Protein AF-A0A8S2YTB3-F1 (afdb_monomer_lite)

pLDDT: mean 94.8, std 6.34, range [56.62, 98.12]

Structure (mmCIF, N/CA/C/O backbone):
data_AF-A0A8S2YTB3-F1
#
_entry.id   AF-A0A8S2YTB3-F1
#
loop_
_atom_site.group_PDB
_atom_site.id
_atom_site.type_symbol
_atom_site.label_atom_id
_atom_site.label_alt_id
_atom_site.label_comp_id
_atom_site.label_asym_id
_atom_site.label_entity_id
_atom_site.label_seq_id
_atom_site.pdbx_PDB_ins_code
_atom_site.Cartn_x
_atom_site.Cartn_y
_atom_site.Cartn_z
_atom_site.occupancy
_atom_site.B_iso_or_equiv
_ato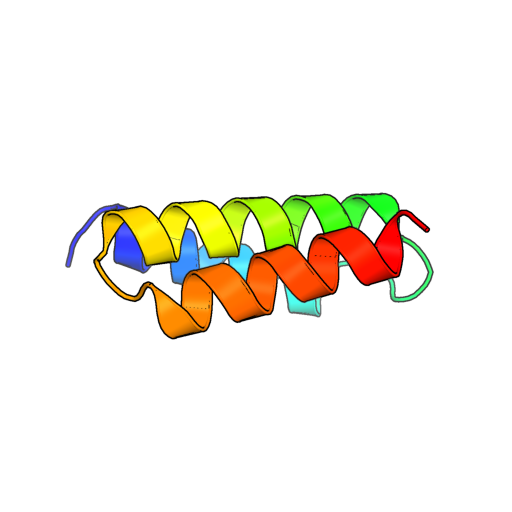m_site.auth_seq_id
_atom_site.auth_comp_id
_atom_site.auth_asym_id
_atom_site.auth_atom_id
_atom_site.pdbx_PDB_model_num
ATOM 1 N N . MET A 1 1 ? -21.050 0.045 -3.729 1.00 56.62 1 MET A N 1
ATOM 2 C CA . MET A 1 1 ? -19.623 -0.076 -4.090 1.00 56.62 1 MET A CA 1
ATOM 3 C C . MET A 1 1 ? -19.054 1.323 -4.094 1.00 56.62 1 MET A C 1
ATOM 5 O O . MET A 1 1 ? -19.518 2.142 -4.880 1.00 56.62 1 MET A O 1
ATOM 9 N N . GLY A 1 2 ? -18.196 1.625 -3.123 1.00 85.81 2 GLY A N 1
ATOM 10 C CA . GLY A 1 2 ? -17.652 2.967 -2.932 1.00 85.81 2 GLY A CA 1
ATOM 11 C C . GLY A 1 2 ? -16.480 3.236 -3.872 1.00 85.81 2 GLY A C 1
ATOM 12 O O . GLY A 1 2 ? -15.834 2.307 -4.350 1.00 85.81 2 GLY A O 1
ATOM 13 N N . GLU A 1 3 ? -16.173 4.509 -4.111 1.00 90.75 3 GLU A N 1
ATOM 14 C CA . GLU A 1 3 ? -14.986 4.916 -4.881 1.00 90.75 3 GLU A CA 1
ATOM 15 C C . GLU A 1 3 ? -13.687 4.323 -4.297 1.00 90.75 3 GLU A C 1
ATOM 17 O O . GLU A 1 3 ? -12.784 3.952 -5.042 1.00 90.75 3 GLU A O 1
ATOM 22 N N . PHE A 1 4 ? -13.631 4.097 -2.979 1.00 92.00 4 PHE A N 1
ATOM 23 C CA . PHE A 1 4 ? -12.501 3.436 -2.318 1.00 92.00 4 PHE A CA 1
ATOM 24 C C . PHE A 1 4 ? -12.353 1.946 -2.662 1.00 92.00 4 PHE A C 1
ATOM 26 O O . PHE A 1 4 ? -11.233 1.446 -2.696 1.00 92.00 4 PHE A O 1
ATOM 33 N N . ASP A 1 5 ? -13.445 1.230 -2.953 1.00 93.50 5 ASP A N 1
ATOM 34 C CA . ASP A 1 5 ? -13.363 -0.173 -3.388 1.00 93.50 5 ASP A CA 1
ATOM 35 C C . ASP A 1 5 ? -12.733 -0.268 -4.780 1.00 93.50 5 ASP A C 1
ATOM 37 O O . ASP A 1 5 ? -11.887 -1.124 -5.035 1.00 93.50 5 ASP A O 1
ATOM 41 N N . LYS A 1 6 ? -13.112 0.657 -5.672 1.00 95.38 6 LYS A N 1
ATOM 42 C CA . LYS A 1 6 ? -12.527 0.762 -7.012 1.00 95.38 6 LYS A CA 1
ATOM 43 C C . LYS A 1 6 ? -11.054 1.155 -6.939 1.00 95.38 6 LYS A C 1
ATOM 45 O O . LYS A 1 6 ? -10.237 0.537 -7.611 1.00 95.38 6 LYS A O 1
ATOM 50 N N . ALA A 1 7 ? -10.717 2.149 -6.115 1.00 95.69 7 ALA A N 1
ATOM 51 C CA . ALA A 1 7 ? -9.339 2.591 -5.924 1.00 95.69 7 ALA A CA 1
ATOM 52 C C . ALA A 1 7 ? -8.455 1.451 -5.400 1.00 95.69 7 ALA A C 1
ATOM 54 O O . ALA A 1 7 ? -7.395 1.189 -5.962 1.00 95.69 7 ALA A O 1
ATOM 55 N N . GLN A 1 8 ? -8.927 0.714 -4.388 1.00 95.94 8 GLN A N 1
ATOM 56 C CA . GLN A 1 8 ? -8.215 -0.443 -3.853 1.00 95.94 8 GLN A CA 1
ATOM 57 C C . GLN A 1 8 ? -7.940 -1.487 -4.942 1.00 95.94 8 GLN A C 1
ATOM 59 O O . GLN A 1 8 ? -6.801 -1.927 -5.080 1.00 95.94 8 GLN A O 1
ATOM 64 N N . LEU A 1 9 ? -8.957 -1.848 -5.731 1.00 96.19 9 LEU A N 1
ATOM 65 C CA . LEU A 1 9 ? -8.810 -2.817 -6.817 1.00 96.19 9 LEU A CA 1
ATOM 66 C C . LEU A 1 9 ? -7.801 -2.343 -7.874 1.00 96.19 9 LEU A C 1
ATOM 68 O O . LEU A 1 9 ? -6.937 -3.111 -8.287 1.00 96.19 9 LEU A O 1
ATOM 72 N N . LEU A 1 10 ? -7.883 -1.077 -8.293 1.00 96.94 10 LEU A N 1
ATOM 73 C CA . LEU A 1 10 ? -6.971 -0.510 -9.289 1.00 96.94 10 LEU A CA 1
ATOM 74 C C . LEU A 1 10 ? -5.520 -0.530 -8.806 1.00 96.94 10 LEU A C 1
ATOM 76 O O . LEU A 1 10 ? -4.640 -0.946 -9.554 1.00 96.94 10 LEU A O 1
ATOM 80 N N . PHE A 1 11 ? -5.259 -0.125 -7.562 1.00 97.38 11 PHE A N 1
ATOM 81 C CA . PHE A 1 11 ? -3.899 -0.143 -7.029 1.00 97.38 11 PHE A CA 1
ATOM 82 C C . PHE A 1 11 ? -3.358 -1.563 -6.839 1.00 97.38 11 PHE A C 1
ATOM 84 O O . PHE A 1 11 ? -2.168 -1.773 -7.049 1.00 97.38 11 PHE A O 1
ATOM 91 N N . GLN A 1 12 ? -4.206 -2.541 -6.498 1.00 96.44 12 GLN A N 1
ATOM 92 C CA . GLN A 1 12 ? -3.805 -3.952 -6.445 1.00 96.44 12 GLN A CA 1
ATOM 93 C C . GLN A 1 12 ? -3.384 -4.472 -7.824 1.00 96.44 12 GLN A C 1
ATOM 95 O O . GLN A 1 12 ? -2.318 -5.064 -7.937 1.00 96.44 12 GLN A O 1
ATOM 100 N N . ILE A 1 13 ? -4.163 -4.179 -8.870 1.00 97.31 13 ILE A N 1
ATOM 101 C CA . ILE A 1 13 ? -3.818 -4.553 -10.251 1.00 97.31 13 ILE A CA 1
ATOM 102 C C . ILE A 1 13 ? -2.514 -3.875 -10.683 1.00 97.31 13 ILE A C 1
ATOM 104 O O . ILE A 1 13 ? -1.635 -4.519 -11.246 1.00 97.31 13 ILE A O 1
ATOM 108 N N . LEU A 1 14 ? -2.352 -2.580 -10.394 1.00 96.69 14 LEU A N 1
ATOM 109 C CA . LEU A 1 14 ? -1.122 -1.863 -10.732 1.00 96.69 14 LEU A CA 1
ATOM 110 C C . LEU A 1 14 ? 0.101 -2.476 -10.040 1.00 96.69 14 LEU A C 1
ATOM 112 O O . LEU A 1 14 ? 1.156 -2.577 -10.664 1.00 96.69 14 LEU A O 1
ATOM 116 N N . LEU A 1 15 ? -0.051 -2.944 -8.798 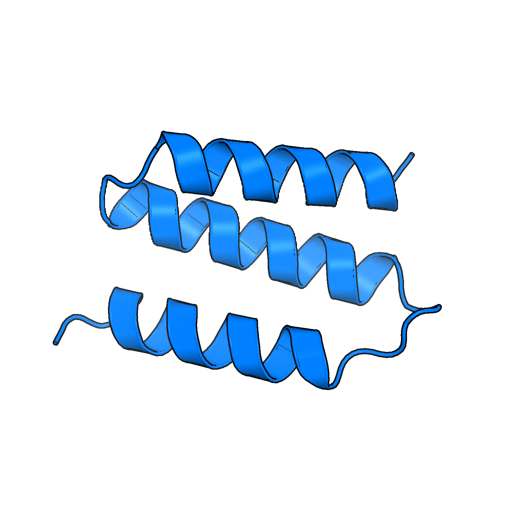1.00 96.00 15 LEU A N 1
ATOM 117 C CA . LEU A 1 15 ? 1.014 -3.606 -8.046 1.00 96.00 15 LEU A CA 1
ATOM 118 C C . LEU A 1 15 ? 1.448 -4.943 -8.675 1.00 96.00 15 LEU A C 1
ATOM 120 O O . LEU A 1 15 ? 2.591 -5.345 -8.511 1.00 9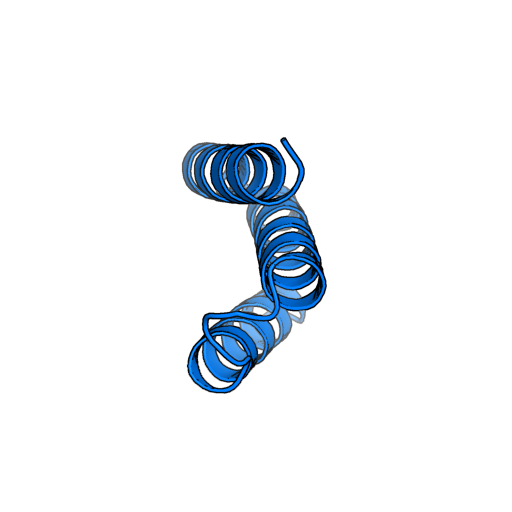6.00 15 LEU A O 1
ATOM 124 N N . GLU A 1 16 ? 0.570 -5.624 -9.412 1.00 95.62 16 GLU A N 1
ATOM 125 C CA . GLU A 1 16 ? 0.924 -6.842 -10.160 1.00 95.62 16 GLU A CA 1
ATOM 126 C C . GLU A 1 16 ? 1.694 -6.538 -11.454 1.00 95.62 16 GLU A C 1
ATOM 128 O O . GLU A 1 16 ? 2.356 -7.415 -12.008 1.00 95.62 16 GLU A O 1
ATOM 133 N N . THR A 1 17 ? 1.604 -5.299 -11.947 1.00 95.56 17 THR A N 1
ATOM 134 C CA . THR A 1 17 ? 2.220 -4.872 -13.216 1.00 95.56 17 THR A CA 1
ATOM 135 C C . THR A 1 17 ? 3.487 -4.043 -13.044 1.00 95.56 17 THR A C 1
ATOM 137 O O . THR A 1 17 ? 4.269 -3.931 -13.989 1.00 95.56 17 THR A O 1
ATOM 140 N N . VAL A 1 18 ? 3.690 -3.443 -11.868 1.00 94.88 18 VAL A N 1
ATOM 141 C CA . VAL A 1 18 ? 4.892 -2.658 -11.583 1.00 94.88 18 VAL A CA 1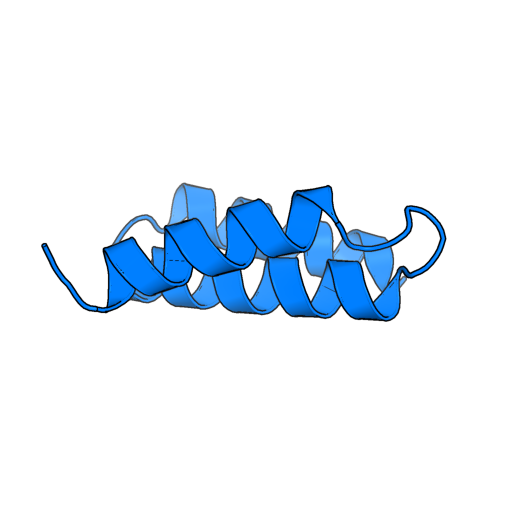
ATOM 142 C C . VAL A 1 18 ? 6.110 -3.592 -11.546 1.00 94.88 18 VAL A C 1
ATOM 144 O O . VAL A 1 18 ? 6.047 -4.650 -10.916 1.00 94.88 18 VAL A O 1
ATOM 147 N N . PRO A 1 19 ? 7.219 -3.251 -12.224 1.00 95.62 19 PRO A N 1
ATOM 148 C CA . PRO A 1 19 ? 8.430 -4.058 -12.172 1.00 95.62 19 PRO A CA 1
ATOM 149 C C . PRO A 1 19 ? 8.939 -4.256 -10.737 1.00 95.62 19 PRO A C 1
ATOM 151 O O . PRO A 1 19 ? 8.893 -3.344 -9.908 1.00 95.62 19 PRO A O 1
ATOM 154 N N . ASN A 1 20 ? 9.466 -5.450 -10.448 1.00 90.62 20 ASN A N 1
ATOM 155 C CA . ASN A 1 20 ? 9.978 -5.794 -9.115 1.00 90.62 20 ASN A CA 1
ATOM 156 C C . ASN A 1 20 ? 11.186 -4.938 -8.689 1.00 90.62 20 ASN A C 1
ATOM 158 O O . ASN A 1 20 ? 11.450 -4.814 -7.496 1.00 90.62 20 ASN A O 1
ATOM 162 N N . ASP A 1 21 ? 11.912 -4.367 -9.647 1.00 94.44 21 ASP A N 1
ATOM 163 C CA . ASP A 1 21 ? 13.041 -3.457 -9.447 1.00 94.44 21 ASP A CA 1
ATOM 164 C C . ASP A 1 21 ? 12.627 -1.977 -9.355 1.00 94.44 21 ASP A C 1
ATOM 166 O O . ASP A 1 21 ? 13.437 -1.138 -8.960 1.00 94.44 21 ASP A O 1
ATOM 170 N N . ASP A 1 22 ? 11.363 -1.643 -9.640 1.00 95.31 22 ASP A N 1
ATOM 171 C CA . ASP A 1 22 ? 10.817 -0.300 -9.437 1.00 95.31 22 ASP A CA 1
ATOM 172 C C . ASP A 1 22 ? 10.318 -0.117 -7.996 1.00 95.31 22 ASP A C 1
ATOM 174 O O . ASP A 1 22 ? 9.117 -0.095 -7.700 1.00 95.31 22 ASP A O 1
ATOM 178 N N . CYS A 1 23 ? 11.271 0.038 -7.075 1.00 95.25 23 CYS A N 1
ATOM 179 C CA . CYS A 1 23 ? 10.980 0.288 -5.663 1.00 95.25 23 CYS A CA 1
ATOM 180 C C . CYS A 1 23 ? 10.156 1.569 -5.455 1.00 95.25 23 CYS A C 1
ATOM 182 O O . CYS A 1 23 ? 9.314 1.615 -4.560 1.00 95.25 23 CYS A O 1
ATOM 184 N N . THR A 1 24 ? 10.353 2.598 -6.289 1.00 96.00 24 THR A N 1
ATOM 185 C CA . THR A 1 24 ? 9.624 3.873 -6.177 1.00 96.00 24 THR A CA 1
ATOM 186 C C . THR A 1 24 ? 8.154 3.692 -6.547 1.00 96.00 24 THR A C 1
ATOM 188 O O . THR A 1 24 ? 7.270 4.127 -5.804 1.00 96.00 24 THR A O 1
ATOM 191 N N . GLY A 1 25 ? 7.882 3.015 -7.665 1.00 96.25 25 GLY A N 1
ATOM 192 C CA . GLY A 1 25 ? 6.532 2.685 -8.108 1.00 96.25 25 GLY A CA 1
ATOM 193 C 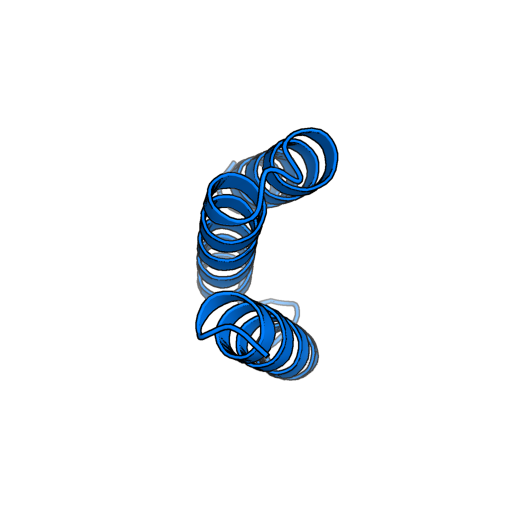C . GLY A 1 25 ? 5.803 1.797 -7.103 1.00 96.25 25 GLY A C 1
ATOM 194 O O . GLY A 1 25 ? 4.673 2.099 -6.716 1.00 96.25 25 GLY A O 1
ATOM 195 N N . GLN A 1 26 ? 6.466 0.758 -6.590 1.00 97.38 26 GLN A N 1
ATOM 196 C CA . GLN A 1 26 ? 5.892 -0.101 -5.551 1.00 97.38 26 GLN A CA 1
ATOM 197 C C . GLN A 1 26 ? 5.608 0.666 -4.252 1.00 97.38 26 GLN A C 1
ATOM 199 O O . GLN A 1 26 ? 4.534 0.511 -3.665 1.00 97.38 26 GLN A O 1
ATOM 204 N N . ALA A 1 27 ? 6.531 1.527 -3.811 1.00 97.19 27 ALA A N 1
ATOM 205 C CA . ALA A 1 27 ? 6.363 2.329 -2.603 1.00 97.19 27 ALA A CA 1
ATOM 206 C C . ALA A 1 27 ? 5.159 3.270 -2.718 1.00 97.19 27 ALA A C 1
ATOM 208 O O . ALA A 1 27 ? 4.345 3.346 -1.790 1.00 97.19 27 ALA A O 1
ATOM 209 N N . TYR A 1 28 ? 5.018 3.935 -3.869 1.00 97.19 28 TYR A N 1
ATOM 210 C CA . TYR A 1 28 ? 3.879 4.793 -4.181 1.00 97.19 28 TYR A CA 1
ATOM 211 C C . TYR A 1 28 ? 2.560 4.014 -4.144 1.00 97.19 28 TYR A C 1
ATOM 213 O O . TYR A 1 28 ? 1.612 4.432 -3.480 1.00 97.19 28 TYR A O 1
ATOM 221 N N . LEU A 1 29 ? 2.494 2.852 -4.798 1.00 97.88 29 LEU A N 1
ATOM 222 C CA . LEU A 1 29 ? 1.277 2.038 -4.835 1.00 97.88 29 LEU A CA 1
ATOM 223 C C . LEU A 1 29 ? 0.885 1.520 -3.446 1.00 97.88 29 LEU A C 1
ATOM 225 O O . LEU A 1 29 ? -0.288 1.591 -3.072 1.00 97.88 29 LEU A O 1
ATOM 229 N N . HIS A 1 30 ? 1.853 1.078 -2.639 1.00 97.94 30 HIS A N 1
ATOM 230 C CA . HIS A 1 30 ? 1.601 0.714 -1.246 1.00 97.94 30 HIS A CA 1
ATOM 231 C C . HIS A 1 30 ? 1.119 1.904 -0.410 1.00 97.94 30 HIS A C 1
ATOM 233 O O . HIS A 1 30 ? 0.192 1.753 0.385 1.00 97.94 30 HIS A O 1
ATOM 239 N N . GLN A 1 31 ? 1.642 3.109 -0.638 1.00 97.75 31 GLN A N 1
ATOM 240 C CA . GLN A 1 31 ? 1.170 4.303 0.059 1.00 97.75 31 GLN A CA 1
ATOM 241 C C . GLN A 1 31 ? -0.300 4.589 -0.282 1.00 97.75 31 GLN A C 1
ATOM 243 O O . GLN A 1 31 ? -1.112 4.807 0.619 1.00 97.75 31 GLN A O 1
ATOM 248 N N . GLN A 1 32 ? -0.658 4.537 -1.570 1.00 97.94 32 GLN A N 1
ATOM 249 C CA . GLN A 1 32 ? -2.028 4.773 -2.033 1.00 97.94 32 GLN A CA 1
ATOM 250 C C . GLN A 1 32 ? -3.011 3.709 -1.523 1.00 97.94 32 GLN A C 1
ATOM 252 O O . GLN A 1 32 ? -4.125 4.042 -1.102 1.00 97.94 32 GLN A O 1
ATOM 257 N N . LEU A 1 33 ? -2.598 2.437 -1.484 1.00 97.75 33 LEU A N 1
ATOM 258 C CA . LEU A 1 33 ? -3.377 1.360 -0.865 1.00 97.75 33 LEU A CA 1
ATOM 259 C C . LEU A 1 33 ? -3.587 1.613 0.626 1.00 97.75 33 LEU A C 1
ATOM 261 O O . LEU A 1 33 ? -4.713 1.495 1.109 1.00 97.75 33 LEU A O 1
ATOM 265 N N . GLY A 1 34 ? -2.529 2.005 1.339 1.00 97.69 34 GLY A N 1
ATOM 266 C CA . GLY A 1 34 ? -2.596 2.341 2.756 1.00 97.69 34 GLY A CA 1
ATOM 267 C C . GLY A 1 34 ? -3.612 3.446 3.042 1.00 97.69 34 GLY A C 1
ATOM 268 O O . GLY A 1 34 ? -4.500 3.268 3.876 1.00 97.69 34 GLY A O 1
ATOM 269 N N . SER A 1 35 ? -3.556 4.544 2.286 1.00 97.75 35 SER A N 1
ATOM 270 C CA . SER A 1 35 ? -4.511 5.650 2.426 1.00 97.75 35 SER A CA 1
ATOM 271 C C . SER A 1 35 ? -5.936 5.232 2.078 1.00 97.75 35 SER A C 1
ATOM 273 O O . SER A 1 35 ? -6.866 5.552 2.816 1.00 97.75 35 SER A O 1
ATOM 275 N N . THR A 1 36 ? -6.121 4.453 1.012 1.00 97.00 36 THR A N 1
ATOM 276 C CA . THR A 1 36 ? -7.444 3.946 0.616 1.00 97.00 36 THR A CA 1
ATOM 277 C C . THR A 1 36 ? -8.070 3.086 1.715 1.00 97.00 36 THR A C 1
ATOM 279 O O . THR A 1 36 ? -9.223 3.295 2.087 1.00 97.00 36 THR A O 1
ATOM 282 N N . LEU A 1 37 ? -7.302 2.154 2.284 1.00 96.44 37 LEU A N 1
ATOM 283 C CA . LEU A 1 37 ? -7.744 1.284 3.377 1.00 96.44 37 LEU A CA 1
ATOM 284 C C . LEU A 1 37 ? -8.035 2.080 4.652 1.00 96.44 37 LEU A C 1
ATOM 286 O O . LEU A 1 37 ? -9.017 1.808 5.340 1.00 96.44 37 LEU A O 1
ATOM 290 N N . GLN A 1 38 ? -7.243 3.113 4.939 1.00 96.88 38 GLN A N 1
ATOM 291 C CA . GLN A 1 38 ? -7.497 4.014 6.059 1.00 96.88 38 GLN A CA 1
ATOM 292 C C . GLN A 1 38 ? -8.843 4.736 5.906 1.00 96.88 38 GLN A C 1
ATOM 294 O O . GLN A 1 38 ? -9.613 4.778 6.863 1.00 96.88 38 GLN A O 1
ATOM 299 N N . PHE A 1 39 ? -9.165 5.245 4.711 1.00 95.38 39 PHE A N 1
ATOM 300 C CA . PHE A 1 39 ? -10.466 5.871 4.442 1.00 95.38 39 PHE A CA 1
ATOM 301 C C . PHE A 1 39 ? -11.641 4.887 4.521 1.00 95.38 39 PHE A C 1
ATOM 303 O O . PHE A 1 39 ? -12.750 5.292 4.864 1.00 95.38 39 PHE A O 1
ATOM 310 N N . LYS A 1 40 ? -11.404 3.597 4.257 1.00 94.38 40 LYS A N 1
ATOM 311 C CA . LYS A 1 40 ? -12.395 2.525 4.451 1.00 94.38 40 LYS A CA 1
ATOM 312 C C . LYS A 1 40 ? -12.578 2.107 5.915 1.00 94.38 40 LYS A C 1
ATOM 314 O O . LYS A 1 40 ? -13.544 1.416 6.222 1.00 94.38 40 LYS A O 1
ATOM 319 N N . GLY A 1 41 ? -11.682 2.524 6.812 1.00 95.19 41 GLY A N 1
ATOM 320 C CA . GLY A 1 41 ? -11.657 2.094 8.213 1.00 95.19 41 GLY A CA 1
ATOM 321 C C . GLY A 1 41 ? -10.839 0.821 8.468 1.00 95.19 41 GLY A C 1
ATOM 322 O O . GLY A 1 41 ? -10.749 0.370 9.609 1.00 95.19 41 GLY A O 1
ATOM 323 N N . ASP A 1 42 ? -10.175 0.275 7.446 1.00 96.12 42 ASP A N 1
ATOM 324 C CA . ASP A 1 42 ? -9.352 -0.937 7.512 1.00 96.12 42 ASP A CA 1
ATOM 325 C C . ASP A 1 42 ? -7.937 -0.629 8.045 1.00 96.12 42 ASP A C 1
ATOM 327 O O . ASP A 1 42 ? -6.918 -0.884 7.396 1.00 96.12 42 ASP A O 1
ATOM 331 N N . GLY A 1 43 ? -7.856 -0.060 9.252 1.00 95.69 43 GLY A N 1
ATOM 332 C CA . GLY A 1 43 ? -6.624 0.515 9.812 1.00 95.69 43 GLY A CA 1
ATOM 333 C C . GLY A 1 43 ? -5.430 -0.446 9.910 1.00 95.69 43 GLY A C 1
ATOM 334 O O . GLY A 1 43 ? -4.295 -0.042 9.669 1.00 95.69 43 GLY A O 1
ATOM 335 N N . LEU A 1 44 ? -5.661 -1.732 10.199 1.00 97.75 44 LEU A N 1
ATOM 336 C CA . LEU A 1 44 ? -4.583 -2.732 10.249 1.00 97.75 44 LEU A CA 1
ATOM 337 C C . LEU A 1 44 ? -3.983 -3.004 8.864 1.00 97.75 44 LEU A C 1
ATOM 339 O O . LEU A 1 44 ? -2.764 -3.105 8.717 1.00 97.75 44 LEU A O 1
ATOM 343 N N . GLN A 1 45 ? -4.831 -3.090 7.837 1.00 96.38 45 GLN A N 1
ATOM 344 C CA . GLN A 1 45 ? -4.371 -3.290 6.464 1.00 96.38 45 GLN A CA 1
ATOM 34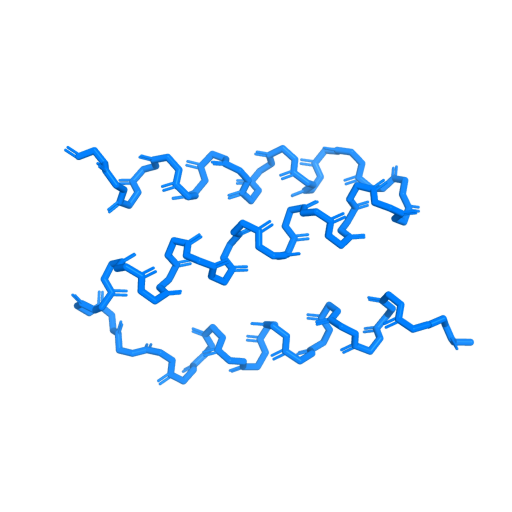5 C C . GLN A 1 45 ? -3.697 -2.023 5.925 1.00 96.38 45 GLN A C 1
ATOM 347 O O . GLN A 1 45 ? -2.711 -2.114 5.190 1.00 96.38 45 GLN A O 1
ATOM 352 N N . ALA A 1 46 ? -4.189 -0.847 6.326 1.00 97.94 46 ALA A N 1
ATOM 353 C CA . ALA A 1 46 ? -3.559 0.428 6.013 1.00 97.94 46 ALA A CA 1
ATOM 354 C C . ALA A 1 46 ? -2.127 0.492 6.559 1.00 97.94 46 ALA A C 1
ATOM 356 O O . ALA A 1 46 ? -1.182 0.736 5.810 1.00 97.94 46 ALA A O 1
ATOM 357 N N . LEU A 1 47 ? -1.960 0.174 7.846 1.00 98.12 47 LEU A N 1
ATOM 358 C CA . LEU A 1 47 ? -0.661 0.155 8.511 1.00 98.12 47 LEU A CA 1
ATOM 359 C C . LEU A 1 47 ? 0.308 -0.837 7.855 1.00 98.12 47 LEU A C 1
ATOM 361 O O . LEU A 1 47 ? 1.469 -0.504 7.630 1.00 98.12 47 LEU A O 1
ATOM 365 N N . SER A 1 48 ? -0.168 -2.034 7.495 1.00 98.00 48 SER A N 1
ATOM 366 C CA . SER A 1 48 ? 0.648 -3.021 6.779 1.00 98.00 48 SER A CA 1
ATOM 367 C C . SER A 1 48 ? 1.183 -2.475 5.451 1.00 98.00 48 SER A C 1
ATOM 369 O O . SER A 1 48 ? 2.358 -2.662 5.140 1.00 98.00 48 SER A O 1
ATOM 371 N N . ASN A 1 49 ? 0.353 -1.761 4.687 1.00 97.75 49 ASN A N 1
ATOM 372 C CA . ASN A 1 49 ? 0.783 -1.148 3.434 1.00 97.75 49 ASN A CA 1
ATOM 373 C C . ASN A 1 49 ? 1.773 0.003 3.657 1.00 97.75 49 ASN A C 1
ATOM 375 O O . ASN A 1 49 ? 2.785 0.065 2.965 1.00 97.75 49 ASN A O 1
ATOM 379 N N . TYR A 1 50 ? 1.565 0.845 4.671 1.00 97.94 50 TYR A N 1
ATOM 380 C CA . TYR A 1 50 ? 2.539 1.882 5.021 1.00 97.94 50 TYR A CA 1
ATOM 381 C C . TYR A 1 50 ? 3.900 1.306 5.429 1.00 97.94 50 TYR A C 1
ATOM 383 O O . TYR A 1 50 ? 4.932 1.855 5.047 1.00 97.94 50 TYR A O 1
ATOM 391 N N . TYR A 1 51 ? 3.933 0.170 6.131 1.00 98.06 51 TYR A N 1
ATOM 392 C CA . TYR A 1 51 ? 5.194 -0.515 6.424 1.00 98.06 51 TYR A CA 1
ATOM 393 C C . TYR A 1 51 ? 5.913 -0.995 5.163 1.00 98.06 51 TYR A C 1
ATOM 395 O O . TYR A 1 51 ? 7.127 -0.834 5.072 1.00 98.06 51 TYR A O 1
ATOM 403 N N . LYS A 1 52 ? 5.186 -1.533 4.179 1.00 96.62 52 LYS A N 1
ATOM 404 C CA . LYS A 1 52 ? 5.783 -1.928 2.894 1.00 96.62 52 LYS A CA 1
ATOM 405 C C . LYS A 1 52 ? 6.364 -0.729 2.150 1.00 96.62 52 LYS A C 1
ATOM 407 O O . LYS A 1 52 ? 7.478 -0.820 1.652 1.00 96.62 52 LYS A O 1
ATOM 412 N N . THR A 1 53 ? 5.665 0.410 2.141 1.00 96.62 53 THR A N 1
ATOM 413 C CA . THR A 1 53 ? 6.207 1.665 1.595 1.00 96.62 53 THR A CA 1
ATOM 414 C C . THR A 1 53 ? 7.534 2.025 2.256 1.00 96.62 53 THR A C 1
ATOM 416 O O . THR A 1 53 ? 8.495 2.300 1.548 1.00 96.62 53 THR A O 1
ATOM 419 N N . LEU A 1 54 ? 7.615 1.979 3.592 1.00 96.00 54 LEU A N 1
ATOM 420 C CA . LEU A 1 54 ? 8.849 2.288 4.324 1.00 96.00 54 LEU A CA 1
ATOM 421 C C . LEU A 1 54 ? 9.989 1.314 3.999 1.00 96.00 54 LEU A C 1
ATOM 423 O O . LEU A 1 54 ? 11.124 1.752 3.867 1.00 96.00 54 LEU A O 1
ATOM 427 N N . GLN A 1 55 ? 9.696 0.022 3.840 1.00 95.62 55 GLN A N 1
ATOM 428 C CA . GLN A 1 55 ? 10.699 -0.990 3.486 1.00 95.62 55 GLN A CA 1
ATOM 429 C C . GLN A 1 55 ? 11.301 -0.790 2.091 1.00 95.62 55 GLN A C 1
ATOM 431 O O . GLN A 1 55 ? 12.422 -1.219 1.855 1.00 95.62 55 GLN A O 1
ATOM 436 N N . LEU A 1 56 ? 10.558 -0.171 1.173 1.00 93.69 56 LEU A N 1
ATOM 437 C CA . LEU A 1 56 ? 10.983 0.034 -0.213 1.00 93.69 56 LEU A CA 1
ATOM 438 C C . LEU A 1 56 ? 11.774 1.333 -0.427 1.00 93.69 56 LEU A C 1
ATOM 440 O O . LEU A 1 56 ? 12.443 1.466 -1.448 1.00 93.69 56 LEU A O 1
ATOM 444 N N . ILE A 1 57 ? 11.678 2.292 0.500 1.00 89.69 57 ILE A N 1
ATOM 445 C CA . ILE A 1 57 ? 12.355 3.601 0.413 1.00 89.69 57 ILE A CA 1
ATOM 446 C C . ILE A 1 57 ? 13.556 3.741 1.364 1.00 89.69 57 ILE A C 1
ATOM 448 O O . ILE A 1 57 ? 14.168 4.809 1.400 1.00 89.69 57 ILE A O 1
ATOM 452 N N . GLN A 1 58 ? 13.849 2.708 2.159 1.00 72.25 58 GLN A N 1
ATOM 453 C CA . GLN A 1 58 ? 15.023 2.611 3.038 1.00 72.25 58 GLN A CA 1
ATOM 454 C C . GLN A 1 58 ? 16.214 2.006 2.299 1.00 72.25 58 GLN A C 1
ATOM 456 O O . GLN A 1 58 ? 17.340 2.483 2.562 1.00 72.25 58 GLN A O 1
#

Foldseek 3Di:
DDPLVVQLVVLVVQCVVDDPPPLVSQLVSLQSNLVSCVVVVVNVSSVVSNVSSVVSVD

Sequence (58 aa):
MGEFDKAQLLFQILLETVPNDDCTGQAYLHQQLGSTLQFKGDGLQALSNYYKTLQLIQ

Radius of gyration: 10.96 Å; chains: 1; bounding box: 35×13×24 Å

Organism: NCBI:txid392030

Secondary structure (DSSP, 8-state):
--HHHHHHHHHHHHHHHS-TT-HHHHHHHHHHHHHHHHHHT-HHHHHHHHHHHHHHH-